Protein 3E5D (pdb70)

CATH classification: 3.10.180.10

Secondary structure (DSSP, 8-state):
---EEE---SSS---HHHHHHH--EE-PPEEEGGGTEEE-EEE-SSS-EEE--BTT--PPP-SS-SS---EEEE-SSHHHHHHHHHHHHHTT--EEE----TTS--EEEEE-TTS-EEEEE-

Sequence (122 aa):
KIEHVALWTTNLEQKQFYVTYFGATANDLYENKTKGFNSYFLSFEDGARLEISRTDVTGKTTGENLGWAHIAISTGTKEAVDELTEKLRQDGFAIAGEPRTGDGYYESVVLDPEGNRIEITW

B-factor: mean 68.15, std 5.72, range [44.01, 94.77]

Nearest PDB structures (foldseek):
  3e5d-assembly1_A-2  TM=1.008E+00  e=2.328E-24  Listeria monocytogenes serotype 4b str. F2365
  4pav-assembly6_F  TM=7.279E-01  e=6.904E-08  Staphylococcus aureus
  2rk0-assembly1_B  TM=8.496E-01  e=1.414E-06  Parafrankia sp. EAN1pec
  4pav-assembly2_B  TM=7.178E-01  e=7.830E-08  Staphylococcus aureus
  2rk0-assembly1_A  TM=8.530E-01  e=3.410E-06  Parafrankia sp. EAN1pec

Structure (mmCIF, N/CA/C/O backbone):
data_3E5D
#
_entry.id   3E5D
#
_cell.length_a   123.590
_cell.length_b   123.590
_cell.length_c   123.590
_cell.angle_alpha   90.000
_cell.angle_beta   90.000
_cell.angle_gamma   90.000
#
_symmetry.space_group_name_H-M   'I 21 3'
#
loop_
_entity.id
_entity.type
_entity.pdbx_description
1 polymer 'Putative Glyoxalase I'
2 non-polymer 'UNKNOWN LIGAND'
3 water water
#
loop_
_atom_site.group_PDB
_atom_site.id
_atom_site.type_symbol
_atom_site.label_atom_id
_atom_site.label_alt_id
_atom_site.label_comp_id
_atom_site.label_asym_id
_atom_site.label_entity_id
_atom_site.label_seq_id
_atom_site.pdbx_PDB_ins_code
_atom_site.Cartn_x
_atom_site.Cartn_y
_atom_site.Cartn_z
_atom_site.occupancy
_atom_site.B_iso_or_equiv
_atom_site.auth_seq_id
_atom_site.auth_comp_id
_atom_site.auth_asym_id
_atom_site.auth_atom_id
_atom_site.pdbx_PDB_model_num
ATOM 9 N N . LYS A 1 3 ? 60.776 39.598 42.433 1.00 64.55 2 LYS A N 1
ATOM 10 C CA . LYS A 1 3 ? 61.250 38.242 42.113 1.00 67.08 2 LYS A CA 1
ATOM 11 C C . LYS A 1 3 ? 60.487 37.606 40.954 1.00 65.41 2 LYS A C 1
ATOM 12 O O . LYS A 1 3 ? 59.415 38.076 40.583 1.00 65.79 2 LYS A O 1
ATOM 18 N N . ILE A 1 4 ? 61.046 36.525 40.408 1.00 64.41 3 ILE A N 1
ATOM 19 C CA . ILE A 1 4 ? 60.442 35.793 39.298 1.00 63.15 3 ILE A CA 1
ATOM 20 C C . ILE A 1 4 ? 59.297 34.942 39.821 1.00 65.58 3 ILE A C 1
ATOM 21 O O . ILE A 1 4 ? 59.525 33.972 40.529 1.00 66.24 3 ILE A O 1
ATOM 26 N N . GLU A 1 5 ? 58.068 35.298 39.456 1.00 69.16 4 GLU A N 1
ATOM 27 C CA . GLU A 1 5 ? 56.878 34.581 39.928 1.00 69.77 4 GLU A CA 1
ATOM 28 C C . GLU A 1 5 ? 56.667 33.315 39.087 1.00 69.45 4 GLU A C 1
ATOM 29 O O . GLU A 1 5 ? 56.336 32.259 39.626 1.00 70.23 4 GLU A O 1
ATOM 35 N N . HIS A 1 6 ? 56.850 33.408 37.775 1.00 68.83 5 HIS A N 1
ATOM 36 C CA . HIS A 1 6 ? 56.716 32.223 36.936 1.00 68.38 5 HIS A CA 1
ATOM 37 C C . HIS A 1 6 ? 57.398 32.378 35.594 1.00 68.40 5 HIS A C 1
ATOM 38 O O . HIS A 1 6 ? 57.785 33.471 35.202 1.00 69.64 5 HIS A O 1
ATOM 45 N N . VAL A 1 7 ? 57.559 31.252 34.917 1.00 67.93 6 VAL A N 1
ATOM 46 C CA . VAL A 1 7 ? 58.093 31.200 33.563 1.00 68.44 6 VAL A CA 1
ATOM 47 C C . VAL A 1 7 ? 57.000 30.463 32.780 1.00 68.33 6 VAL A C 1
ATOM 48 O O . VAL A 1 7 ? 56.460 29.474 33.276 1.00 69.59 6 VAL A O 1
ATOM 52 N N . ALA A 1 8 ? 56.659 30.962 31.588 1.00 67.32 7 ALA A N 1
ATOM 53 C CA . ALA A 1 8 ? 55.564 30.410 30.791 1.00 66.52 7 ALA A CA 1
ATOM 54 C C . ALA A 1 8 ? 56.056 29.675 29.552 1.00 66.79 7 ALA A C 1
ATOM 55 O O . ALA A 1 8 ? 57.082 30.036 28.991 1.00 66.65 7 ALA A O 1
ATOM 57 N N . LEU A 1 9 ? 55.286 28.675 29.111 1.00 66.27 8 LEU A N 1
ATOM 58 C CA . LEU A 1 9 ? 55.650 27.830 27.966 1.00 64.83 8 LEU A CA 1
ATOM 59 C C . LEU A 1 9 ? 54.485 27.594 26.999 1.00 65.55 8 LEU A C 1
ATOM 60 O O . LEU A 1 9 ? 53.447 27.088 27.408 1.00 65.86 8 LEU A O 1
ATOM 65 N N . TRP A 1 10 ? 54.649 27.968 25.725 1.00 66.08 9 TRP A N 1
ATOM 66 C CA . TRP A 1 10 ? 53.619 27.701 24.713 1.00 66.10 9 TRP A CA 1
ATOM 67 C C . TRP A 1 10 ? 53.695 26.235 24.329 1.00 65.86 9 TRP A C 1
ATOM 68 O O . TRP A 1 10 ? 54.741 25.720 23.933 1.00 65.07 9 TRP A O 1
ATOM 79 N N . THR A 1 11 ? 52.553 25.579 24.433 1.00 66.38 10 THR A N 1
ATOM 80 C CA . THR A 1 11 ? 52.475 24.167 24.221 1.00 67.28 10 THR A CA 1
ATOM 81 C C . THR A 1 11 ? 51.409 23.787 23.197 1.00 66.66 10 THR A C 1
ATOM 82 O O . THR A 1 11 ? 50.398 24.472 23.023 1.00 66.87 10 THR A O 1
ATOM 86 N N . THR A 1 12 ? 51.652 22.681 22.513 1.00 66.14 11 THR A N 1
ATOM 87 C CA . THR A 1 12 ? 50.712 22.176 21.528 1.00 64.82 11 THR A CA 1
ATOM 88 C C . THR A 1 12 ? 49.798 21.100 22.147 1.00 65.50 11 THR A C 1
ATOM 89 O O . THR A 1 12 ? 48.618 21.070 21.860 1.00 65.68 11 THR A O 1
ATOM 93 N N . ASN A 1 13 ? 50.318 20.255 23.029 1.00 66.70 12 ASN A N 1
ATOM 94 C CA . ASN A 1 13 ? 49.490 19.233 23.675 1.00 67.62 12 ASN A CA 1
ATOM 95 C C . ASN A 1 13 ? 49.513 19.427 25.201 1.00 67.13 12 ASN A C 1
ATOM 96 O O . ASN A 1 13 ? 50.307 18.811 25.915 1.00 67.70 12 ASN A O 1
ATOM 101 N N . LEU A 1 14 ? 48.599 20.264 25.692 1.00 66.45 13 LEU A N 1
ATOM 102 C CA . LEU A 1 14 ? 48.597 20.694 27.103 1.00 65.22 13 LEU A CA 1
ATOM 103 C C . LEU A 1 14 ? 48.601 19.589 28.150 1.00 65.99 13 LEU A C 1
ATOM 104 O O . LEU A 1 14 ? 49.390 19.644 29.083 1.00 67.30 13 LEU A O 1
ATOM 109 N N . GLU A 1 15 ? 47.750 18.581 28.004 1.00 66.60 14 GLU A N 1
ATOM 110 C CA . GLU A 1 15 ? 47.678 17.518 29.017 1.00 67.00 14 GLU A CA 1
ATOM 111 C C . GLU A 1 15 ? 48.936 16.660 29.069 1.00 68.15 14 GLU A C 1
ATOM 112 O O . GLU A 1 15 ? 49.406 16.306 30.151 1.00 66.87 14 GLU A O 1
ATOM 118 N N . GLN A 1 16 ? 49.469 16.329 27.896 1.00 70.66 15 GLN A N 1
ATOM 119 C CA . GLN A 1 16 ? 50.678 15.517 27.785 1.00 71.63 15 GLN A CA 1
ATOM 120 C C . GLN A 1 16 ? 51.815 16.214 28.558 1.00 71.17 15 GLN A C 1
ATOM 121 O O . GLN A 1 16 ? 52.580 15.577 29.298 1.00 70.29 15 GLN A O 1
ATOM 135 N N . LYS A 1 18 ? 51.477 18.547 30.989 1.00 70.47 17 LYS A N 1
ATOM 136 C CA . LYS A 1 18 ? 51.183 18.614 32.412 1.00 70.01 17 LYS A CA 1
ATOM 137 C C . LYS A 1 18 ? 51.636 17.336 33.109 1.00 69.39 17 LYS A C 1
ATOM 138 O O . LYS A 1 18 ? 52.354 17.386 34.108 1.00 69.41 17 LYS A O 1
ATOM 144 N N . GLN A 1 19 ? 51.228 16.190 32.578 1.00 69.14 18 GLN A N 1
ATOM 145 C CA . GLN A 1 19 ? 51.573 14.931 33.231 1.00 69.90 18 GLN A CA 1
ATOM 146 C C . GLN A 1 19 ? 53.063 14.598 33.130 1.00 67.75 18 GLN A C 1
ATOM 147 O O . GLN A 1 19 ? 53.556 13.767 33.886 1.00 68.06 18 GLN A O 1
ATOM 153 N N . PHE A 1 20 ? 53.787 15.265 32.236 1.00 66.41 19 PHE A N 1
ATOM 154 C CA . PHE A 1 20 ? 55.236 15.077 32.161 1.00 65.97 19 PHE A CA 1
ATOM 155 C C . PHE A 1 20 ? 55.906 15.726 33.384 1.00 66.49 19 PHE A C 1
ATOM 156 O O . PHE A 1 20 ? 56.599 15.065 34.155 1.00 66.61 19 PHE A O 1
ATOM 164 N N . TYR A 1 21 ? 55.684 17.024 33.558 1.00 66.48 20 TYR A N 1
ATOM 165 C CA . TYR A 1 21 ? 56.267 17.747 34.676 1.00 66.38 20 TYR A CA 1
ATOM 166 C C . TYR A 1 21 ? 55.759 17.224 36.007 1.00 66.33 20 TYR A C 1
ATOM 167 O O . TYR A 1 21 ? 56.488 17.251 36.994 1.00 68.29 20 TYR A O 1
ATOM 176 N N . VAL A 1 22 ? 54.526 16.727 36.043 1.00 65.17 21 VAL A N 1
ATOM 177 C CA . VAL A 1 22 ? 53.994 16.158 37.284 1.00 62.96 21 VAL A CA 1
ATOM 178 C C . VAL A 1 22 ? 54.701 14.847 37.600 1.00 64.70 21 VAL A 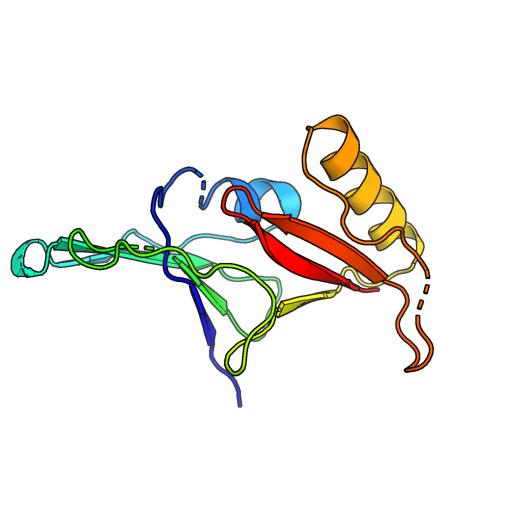C 1
ATOM 179 O O . VAL A 1 22 ? 55.111 14.620 38.737 1.00 66.22 21 VAL A O 1
ATOM 183 N N . THR A 1 23 ? 54.858 13.998 36.584 1.00 65.00 22 THR A N 1
ATOM 184 C CA . THR A 1 23 ? 55.508 12.696 36.758 1.00 63.94 22 THR A CA 1
ATOM 185 C C . THR A 1 23 ? 56.972 12.784 37.119 1.00 64.87 22 THR A C 1
ATOM 186 O O . THR A 1 23 ? 57.403 12.140 38.052 1.00 67.04 22 THR A O 1
ATOM 190 N N . TYR A 1 24 ? 57.732 13.575 36.376 1.00 65.44 23 TYR A N 1
ATOM 191 C CA . TYR A 1 24 ? 59.184 13.600 36.542 1.00 65.95 23 TYR A CA 1
ATOM 192 C C . TYR A 1 24 ? 59.769 14.622 37.509 1.00 66.80 23 TYR A C 1
ATOM 193 O O . TYR A 1 24 ? 60.752 14.320 38.193 1.00 68.57 23 TYR A O 1
ATOM 202 N N . PHE A 1 25 ? 59.164 15.803 37.588 1.00 66.76 24 PHE A N 1
ATOM 203 C CA . PHE A 1 25 ? 59.678 16.866 38.446 1.00 66.04 24 PHE A CA 1
ATOM 204 C C . PHE A 1 25 ? 58.831 17.161 39.676 1.00 66.48 24 PHE A C 1
ATOM 205 O O . PHE A 1 25 ? 59.028 18.169 40.339 1.00 68.63 24 PHE A O 1
ATOM 213 N N . GLY A 1 26 ? 57.903 16.269 39.999 1.00 66.88 25 GLY A N 1
ATOM 214 C CA . GLY A 1 26 ? 57.080 16.429 41.193 1.00 66.62 25 GLY A CA 1
ATOM 215 C C . GLY A 1 26 ? 56.156 17.634 41.244 1.00 66.95 25 GLY A C 1
ATOM 216 O O . GLY A 1 26 ? 55.663 17.980 42.308 1.00 67.64 25 GLY A O 1
ATOM 217 N N . ALA A 1 27 ? 55.896 18.258 40.096 1.00 67.51 26 ALA A N 1
ATOM 218 C CA . ALA A 1 27 ? 55.012 19.420 40.022 1.00 65.41 26 ALA A CA 1
ATOM 219 C C . ALA A 1 27 ? 53.565 19.075 40.381 1.00 65.29 26 ALA A C 1
ATOM 220 O O . ALA A 1 27 ? 53.111 17.943 40.205 1.00 64.94 26 ALA A O 1
ATOM 222 N N . THR A 1 28 ? 52.869 20.083 40.898 1.00 65.27 27 THR A N 1
ATOM 223 C CA . THR A 1 28 ? 51.463 20.026 41.229 1.00 63.40 27 THR A CA 1
ATOM 224 C C . THR A 1 28 ? 50.757 20.996 40.320 1.00 65.03 27 THR A C 1
ATOM 225 O O . THR A 1 28 ? 51.178 22.147 40.202 1.00 67.49 27 THR A O 1
ATOM 229 N N . ALA A 1 29 ? 49.674 20.539 39.697 1.00 65.06 28 ALA A N 1
ATOM 230 C CA . ALA A 1 29 ? 48.885 21.372 38.802 1.00 63.41 28 ALA A CA 1
ATOM 231 C C . ALA A 1 29 ? 47.723 22.027 39.533 1.00 62.64 28 ALA A C 1
ATOM 232 O O . ALA A 1 29 ? 47.197 21.489 40.494 1.00 63.16 28 ALA A O 1
ATOM 234 N N . ASN A 1 30 ? 47.344 23.214 39.086 1.00 63.56 29 ASN A N 1
ATOM 235 C CA . ASN A 1 30 ? 46.172 23.878 39.625 1.00 63.48 29 ASN A CA 1
ATOM 236 C C . ASN A 1 30 ? 45.022 23.467 38.711 1.00 64.91 29 ASN A C 1
ATOM 237 O O . ASN A 1 30 ? 45.143 22.503 37.949 1.00 65.78 29 ASN A O 1
ATOM 242 N N . ASP A 1 31 ? 43.912 24.193 38.765 1.00 66.13 30 ASP A N 1
ATOM 243 C CA . ASP A 1 31 ? 42.775 23.887 37.908 1.00 66.40 30 ASP A CA 1
ATOM 244 C C . ASP A 1 31 ? 42.998 24.476 36.530 1.00 66.16 30 ASP A C 1
ATOM 245 O O . ASP A 1 31 ? 43.593 25.541 36.390 1.00 67.51 30 ASP A O 1
ATOM 250 N N . LEU A 1 32 ? 42.534 23.756 35.517 1.00 65.62 31 LEU A N 1
ATOM 251 C CA . LEU A 1 32 ? 42.624 24.211 34.150 1.00 64.46 31 LEU A CA 1
ATOM 252 C C . LEU A 1 32 ? 41.939 25.570 34.042 1.00 64.47 31 LEU A C 1
ATOM 253 O O . LEU A 1 32 ? 40.860 25.751 34.577 1.00 63.23 31 LEU A O 1
ATOM 258 N N . TYR A 1 33 ? 42.598 26.541 33.419 1.00 64.97 32 TYR A N 1
ATOM 259 C CA . TYR A 1 33 ? 41.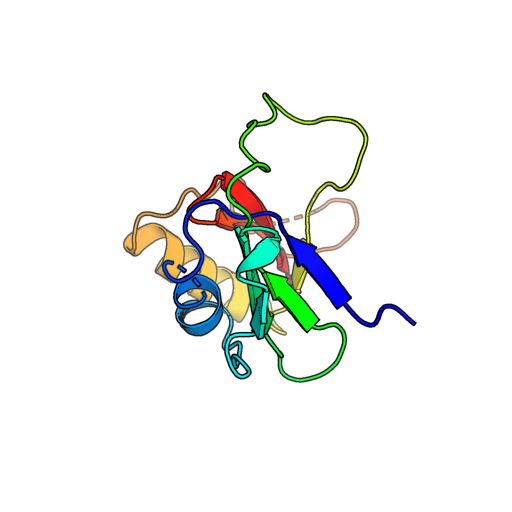970 27.829 33.139 1.00 65.57 32 TYR A CA 1
ATOM 260 C C . TYR A 1 33 ? 41.605 27.782 31.674 1.00 67.67 32 TYR A C 1
ATOM 261 O O . TYR A 1 33 ? 42.317 27.183 30.863 1.00 67.94 32 TYR A O 1
ATOM 270 N N . GLU A 1 34 ? 40.512 28.442 31.323 1.00 70.30 33 GLU A N 1
ATOM 271 C CA . GLU A 1 34 ? 40.044 28.385 29.963 1.00 72.60 33 GLU A CA 1
ATOM 272 C C . GLU A 1 34 ? 39.418 29.694 29.533 1.00 71.17 33 GLU A C 1
ATOM 273 O O . GLU A 1 34 ? 38.714 30.335 30.312 1.00 71.92 33 GLU A O 1
ATOM 279 N N . ASN A 1 35 ? 39.735 30.110 28.309 1.00 70.71 34 ASN A N 1
ATOM 280 C CA . ASN A 1 35 ? 39.100 31.271 27.682 1.00 70.67 34 ASN A CA 1
ATOM 281 C C . ASN A 1 35 ? 38.624 30.783 26.315 1.00 69.83 34 ASN A C 1
ATOM 282 O O . ASN A 1 35 ? 39.342 30.879 25.315 1.00 68.01 34 ASN A O 1
ATOM 287 N N . LYS A 1 36 ? 37.417 30.217 26.300 1.00 69.90 35 LYS A N 1
ATOM 288 C CA . LYS A 1 36 ? 36.850 29.654 25.079 1.00 69.23 35 LYS A CA 1
ATOM 289 C C . LYS A 1 36 ? 36.917 30.654 23.904 1.00 69.51 35 LYS A C 1
ATOM 290 O O . LYS A 1 36 ? 37.269 30.258 22.795 1.00 70.16 35 LYS A O 1
ATOM 293 N N . THR A 1 37 ? 36.654 31.942 24.153 1.00 69.36 36 THR A N 1
ATOM 294 C CA . THR A 1 37 ? 36.679 32.972 23.086 1.00 69.33 36 THR A CA 1
ATOM 295 C C . THR A 1 37 ? 37.992 33.051 22.311 1.00 69.36 36 THR A C 1
ATOM 296 O O . THR A 1 37 ? 37.975 33.190 21.095 1.00 69.00 36 THR A O 1
ATOM 300 N N . LYS A 1 38 ? 39.116 32.985 23.022 1.00 69.40 37 LYS A N 1
ATOM 301 C CA . LYS A 1 38 ? 40.443 33.115 22.412 1.00 69.76 37 LYS A CA 1
ATOM 302 C C . LYS A 1 38 ? 41.101 31.753 22.134 1.00 68.82 37 LYS A C 1
ATOM 303 O O . LYS A 1 38 ? 42.232 31.700 21.639 1.00 68.39 37 LYS A O 1
ATOM 309 N N . GLY A 1 39 ? 40.398 30.664 22.452 1.00 68.31 38 GLY A N 1
ATOM 310 C CA . GLY A 1 39 ? 40.923 29.300 22.272 1.00 68.14 38 GLY A CA 1
ATOM 311 C C . GLY A 1 39 ? 42.123 29.012 23.163 1.00 67.52 38 GLY A C 1
ATOM 312 O O . GLY A 1 39 ? 42.972 28.210 22.820 1.00 67.85 38 GLY A O 1
ATOM 313 N N . PHE A 1 40 ? 42.166 29.642 24.330 1.00 67.01 39 PHE A N 1
ATOM 314 C CA . PHE A 1 40 ? 43.296 29.540 25.246 1.00 66.98 39 PHE A CA 1
ATOM 315 C C . PHE A 1 40 ? 43.047 28.608 26.447 1.00 66.16 39 PHE A C 1
ATOM 316 O O . PHE A 1 40 ? 41.963 28.608 27.035 1.00 66.21 39 PHE A O 1
ATOM 324 N N . ASN A 1 41 ? 44.053 27.808 26.791 1.00 66.04 40 ASN A N 1
ATOM 325 C CA . ASN A 1 41 ? 44.005 26.934 27.972 1.00 66.69 40 ASN A CA 1
ATOM 326 C C . ASN A 1 41 ? 45.322 26.999 28.717 1.00 66.02 40 ASN A C 1
ATOM 327 O O . ASN A 1 41 ? 46.360 27.169 28.089 1.00 65.44 40 ASN A O 1
ATOM 332 N N . SER A 1 42 ? 45.290 26.856 30.042 1.00 65.87 41 SER A N 1
ATOM 333 C CA . SER A 1 42 ? 46.525 26.866 30.822 1.00 65.54 41 SER A CA 1
ATOM 334 C C . SER A 1 42 ? 46.429 26.190 32.172 1.00 65.89 41 SER A C 1
ATOM 335 O O . SER A 1 42 ? 45.359 26.070 32.767 1.00 66.93 41 SER A O 1
ATOM 338 N N . TYR A 1 43 ? 47.596 25.770 32.640 1.00 65.90 42 TYR A N 1
ATOM 339 C CA . TYR A 1 43 ? 47.780 25.219 33.968 1.00 65.36 42 TYR A CA 1
ATOM 340 C C . TYR A 1 43 ? 48.984 25.923 34.570 1.00 65.46 42 TYR A C 1
ATOM 341 O O . TYR A 1 43 ? 49.870 26.385 33.843 1.00 65.96 42 TYR A O 1
ATOM 350 N N . PHE A 1 44 ? 48.998 26.014 35.893 1.00 65.34 43 PHE A N 1
ATOM 351 C CA . PHE A 1 44 ? 50.155 26.493 36.623 1.00 65.26 43 PHE A CA 1
ATOM 352 C C . PHE A 1 44 ? 50.667 25.304 37.412 1.00 65.43 43 PHE A C 1
ATOM 353 O O . PHE A 1 44 ? 49.907 24.645 38.136 1.00 66.07 43 PHE A O 1
ATOM 361 N N . LEU A 1 45 ? 51.949 25.016 37.237 1.00 64.74 44 LEU A N 1
ATOM 362 C CA . LEU A 1 45 ? 52.585 23.924 37.930 1.00 64.65 44 LEU A CA 1
ATOM 363 C C . LEU A 1 45 ? 53.454 24.510 39.044 1.00 64.60 44 LEU A C 1
ATOM 364 O O . LEU A 1 45 ? 54.257 25.406 38.814 1.00 63.89 44 LEU A O 1
ATOM 369 N N . SER A 1 46 ? 53.272 24.005 40.253 1.00 65.04 45 SER A N 1
ATOM 370 C CA . SER A 1 46 ? 54.017 24.474 41.399 1.00 66.67 45 SER A CA 1
ATOM 371 C C . SER A 1 46 ? 55.016 23.426 41.816 1.00 68.96 45 SER A C 1
ATOM 372 O O . SER A 1 46 ? 54.729 22.241 41.743 1.00 71.65 45 SER A O 1
ATOM 375 N N . PHE A 1 47 ? 56.188 23.866 42.262 1.00 69.99 46 PHE A N 1
ATOM 376 C CA . PHE A 1 47 ? 57.220 22.957 42.736 1.00 70.25 46 PHE A CA 1
ATOM 377 C C . PHE A 1 47 ? 57.279 23.065 44.252 1.00 71.48 46 PHE A C 1
ATOM 378 O O . PHE A 1 47 ? 56.285 23.432 44.874 1.00 71.09 46 PHE A O 1
ATOM 386 N N . GLU A 1 48 ? 58.400 22.719 44.865 1.00 73.55 47 GLU A N 1
ATOM 387 C CA . G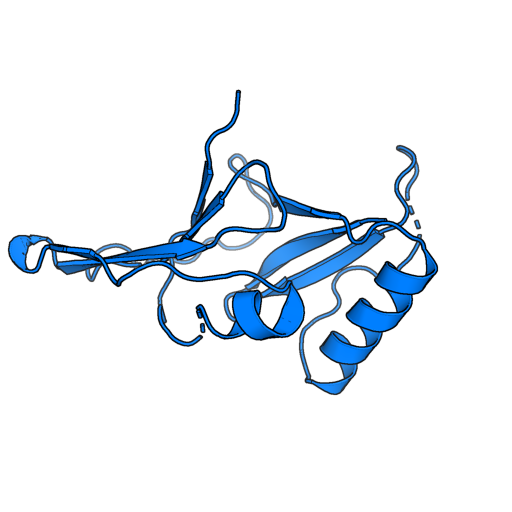LU A 1 48 ? 58.481 22.786 46.321 1.00 76.36 47 GLU A CA 1
ATOM 388 C C . GLU A 1 48 ? 58.160 24.218 46.793 1.00 76.14 47 GLU A C 1
ATOM 389 O O . GLU A 1 48 ? 57.375 24.425 47.714 1.00 75.06 47 GLU A O 1
ATOM 395 N N . ASP A 1 49 ? 58.771 25.191 46.125 1.00 76.11 48 ASP A N 1
ATOM 396 C CA . ASP A 1 49 ? 58.545 26.617 46.374 1.00 75.46 48 ASP A CA 1
ATOM 397 C C . ASP A 1 49 ? 59.148 27.360 45.183 1.00 73.54 48 ASP A C 1
ATOM 398 O O . ASP A 1 49 ? 59.686 26.737 44.251 1.00 74.98 48 ASP A O 1
ATOM 403 N N . GLY A 1 50 ? 59.059 28.678 45.198 1.00 70.09 49 GLY A N 1
ATOM 404 C CA . GLY A 1 50 ? 59.654 29.471 44.140 1.00 68.64 49 GLY A CA 1
ATOM 405 C C . GLY A 1 50 ? 58.791 29.601 42.908 1.00 67.68 49 GLY A C 1
ATOM 406 O O . GLY A 1 50 ? 57.575 29.419 42.962 1.00 68.96 49 GLY A O 1
ATOM 407 N N . ALA A 1 51 ? 59.439 29.911 41.791 1.00 67.11 50 ALA A N 1
ATOM 408 C CA . ALA A 1 51 ? 58.747 30.150 40.542 1.00 65.82 50 ALA A CA 1
ATOM 409 C C . ALA A 1 51 ? 57.937 28.944 40.127 1.00 66.53 50 ALA A C 1
ATOM 410 O O . ALA A 1 51 ? 58.317 27.800 40.402 1.00 67.39 50 ALA A O 1
ATOM 412 N N . ARG A 1 52 ? 56.811 29.239 39.485 1.00 65.89 51 ARG A N 1
ATOM 413 C CA . ARG A 1 52 ? 55.925 28.247 38.923 1.00 66.44 51 ARG A CA 1
ATOM 414 C C . ARG A 1 52 ? 56.150 28.160 37.427 1.00 66.81 51 ARG A C 1
ATOM 415 O O . ARG A 1 52 ? 56.779 29.042 36.834 1.00 67.75 51 ARG A O 1
ATOM 423 N N . LEU A 1 53 ? 55.646 27.090 36.822 1.00 65.68 52 LEU A N 1
ATOM 424 C CA . LEU A 1 53 ? 55.730 26.917 35.388 1.00 65.22 52 LEU A CA 1
ATOM 425 C C . LEU A 1 53 ? 54.312 27.040 34.858 1.00 64.78 52 LEU A C 1
ATOM 426 O O . LEU A 1 53 ? 53.429 26.313 35.314 1.00 65.18 52 LEU A O 1
ATOM 431 N N . GLU A 1 54 ? 54.081 27.991 33.949 1.00 64.09 53 GLU A N 1
ATOM 432 C CA . GLU A 1 54 ? 52.762 28.182 33.342 1.00 64.09 53 GLU A CA 1
ATOM 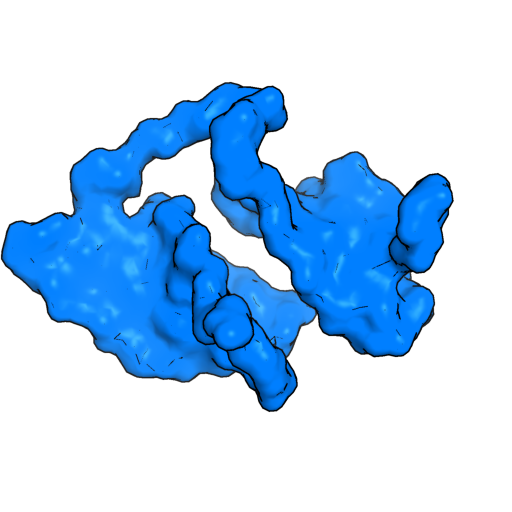433 C C . GLU A 1 54 ? 52.800 27.519 31.997 1.00 63.72 53 GLU A C 1
ATOM 434 O O . GLU A 1 54 ? 53.530 27.969 31.105 1.00 64.06 53 GLU A O 1
ATOM 440 N N . ILE A 1 55 ? 52.059 26.425 31.855 1.00 64.00 54 ILE A N 1
ATOM 441 C CA . ILE A 1 55 ? 51.981 25.742 30.556 1.00 65.25 54 ILE A CA 1
ATOM 442 C C . ILE A 1 55 ? 50.663 26.154 29.928 1.00 66.88 54 ILE A C 1
ATOM 443 O O . ILE A 1 55 ? 49.605 26.075 30.562 1.00 68.93 54 ILE A O 1
ATOM 456 N N . SER A 1 57 ? 48.329 26.852 25.958 1.00 66.35 56 SER A N 1
ATOM 457 C CA . SER A 1 57 ? 48.136 26.575 24.554 1.00 66.33 56 SER A CA 1
ATOM 458 C C . SER A 1 57 ? 46.999 27.419 24.030 1.00 66.87 56 SER A C 1
ATOM 459 O O . SER A 1 57 ? 46.111 27.799 24.787 1.00 67.25 56 SER A O 1
ATOM 462 N N . ARG A 1 58 ? 47.066 27.778 22.758 1.00 67.32 57 ARG A N 1
ATOM 463 C CA . ARG A 1 58 ? 45.903 28.353 22.116 1.00 68.67 57 ARG A CA 1
ATOM 464 C C . ARG A 1 58 ? 45.959 28.062 20.632 1.00 67.51 57 ARG A C 1
ATOM 465 O O . ARG A 1 58 ? 47.029 28.059 20.017 1.00 65.03 57 ARG A O 1
ATOM 473 N N . THR A 1 59 ? 44.770 27.812 20.088 1.00 68.20 58 THR A N 1
ATOM 474 C CA . THR A 1 59 ? 44.595 27.389 18.710 1.00 67.60 58 THR A CA 1
ATOM 475 C C . THR A 1 59 ? 45.437 28.186 17.695 1.00 67.15 58 THR A C 1
ATOM 476 O O . THR A 1 59 ? 45.929 27.587 16.748 1.00 66.33 58 THR A O 1
ATOM 480 N N . ASP A 1 60 ? 45.676 29.486 17.909 1.00 66.62 59 ASP A N 1
ATOM 481 C CA . ASP A 1 60 ? 46.530 30.243 16.960 1.00 66.85 59 ASP A CA 1
ATOM 482 C C . ASP A 1 60 ? 48.068 30.111 17.173 1.00 67.33 59 ASP A C 1
ATOM 483 O O . ASP A 1 60 ? 48.829 30.316 16.225 1.00 67.16 59 ASP A O 1
ATOM 488 N N . VAL A 1 61 ? 48.527 29.793 18.390 1.00 67.83 60 VAL A N 1
ATOM 489 C CA . VAL A 1 61 ? 49.978 29.629 18.645 1.00 67.25 60 VAL A CA 1
ATOM 490 C C . VAL A 1 61 ? 50.398 28.258 18.128 1.00 67.22 60 VAL A C 1
ATOM 491 O O . VAL A 1 61 ? 50.232 27.238 18.787 1.00 66.18 60 VAL A O 1
ATOM 495 N N . THR A 1 62 ? 51.008 28.279 16.953 1.00 68.47 61 THR A N 1
ATOM 496 C CA . THR A 1 62 ? 51.246 27.077 16.191 1.00 69.09 61 THR A CA 1
ATOM 497 C C . THR A 1 62 ? 52.669 26.806 15.668 1.00 69.84 61 THR A C 1
ATOM 498 O O . THR A 1 62 ? 53.046 25.644 15.498 1.00 68.97 61 THR A O 1
ATOM 502 N N . GLY A 1 63 ? 53.450 27.858 15.420 1.00 71.36 62 GLY A N 1
ATOM 503 C CA . GLY A 1 63 ? 54.796 27.725 14.841 1.00 72.01 62 GLY A CA 1
ATOM 504 C C . GLY A 1 63 ? 55.887 27.147 15.724 1.00 73.04 62 GLY A C 1
ATOM 505 O O . GLY A 1 63 ? 55.922 27.421 16.914 1.00 74.31 62 GLY A O 1
ATOM 506 N N . LYS A 1 64 ? 56.771 26.338 15.126 1.00 74.60 63 LYS A N 1
ATOM 507 C CA . LYS A 1 64 ? 57.927 25.722 15.812 1.00 75.17 63 LYS A CA 1
ATOM 508 C C . LYS A 1 64 ? 59.208 26.515 15.427 1.00 76.65 63 LYS A C 1
ATOM 509 O O . LYS A 1 64 ? 59.327 26.990 14.293 1.00 74.96 63 LYS A O 1
ATOM 512 N N . THR A 1 65 ? 60.146 26.670 16.369 1.00 78.48 64 THR A N 1
ATOM 513 C CA . THR A 1 65 ? 61.419 27.372 16.114 1.00 79.11 64 THR A CA 1
ATOM 514 C C . THR A 1 65 ? 62.527 26.347 15.785 1.00 79.57 64 THR A C 1
ATOM 515 O O . THR A 1 65 ? 62.701 25.359 16.504 1.00 77.29 64 THR A O 1
ATOM 519 N N . THR A 1 66 ? 63.288 26.613 14.717 1.00 81.74 65 THR A N 1
ATOM 520 C CA . THR A 1 66 ? 64.310 25.672 14.197 1.00 82.44 65 THR A CA 1
ATOM 521 C C . THR A 1 66 ? 65.423 25.218 15.186 1.00 83.25 65 THR A C 1
ATOM 522 O O . THR A 1 66 ? 65.413 24.058 15.598 1.00 84.51 65 THR A O 1
ATOM 526 N N . GLY A 1 67 ? 66.351 26.093 15.587 1.00 82.49 66 GLY A N 1
ATOM 527 C CA . GLY A 1 67 ? 67.485 25.654 16.440 1.00 82.12 66 GLY A CA 1
ATOM 528 C C . GLY A 1 67 ? 67.662 26.333 17.791 1.00 82.92 66 GLY A C 1
ATOM 529 O O . GLY A 1 67 ? 66.790 26.215 18.654 1.00 83.99 66 GLY A O 1
ATOM 530 N N . GLU A 1 68 ? 68.830 26.966 17.997 1.00 82.26 67 GLU A N 1
ATOM 531 C CA . GLU A 1 68 ? 69.133 27.776 19.205 1.00 80.92 67 GLU A CA 1
ATOM 532 C C . GLU A 1 68 ? 69.204 29.247 18.776 1.00 77.96 67 GLU A C 1
ATOM 533 O O . GLU A 1 68 ? 70.101 29.658 18.048 1.00 76.04 67 GLU A O 1
ATOM 539 N N . ASN A 1 69 ? 68.232 30.021 19.256 1.00 76.31 68 ASN A N 1
ATOM 540 C CA . ASN A 1 69 ? 68.013 31.399 18.841 1.00 73.53 68 ASN A CA 1
ATOM 541 C C . ASN A 1 69 ? 67.925 32.405 19.984 1.00 71.51 68 ASN A C 1
ATOM 542 O O . ASN A 1 69 ? 67.735 32.023 21.151 1.00 70.93 68 ASN A O 1
ATOM 547 N N . LEU A 1 70 ? 68.037 33.691 19.626 1.00 68.59 69 LEU A N 1
ATOM 548 C CA . LEU A 1 70 ? 67.894 34.788 20.584 1.00 66.61 69 LEU A CA 1
ATOM 549 C C . LEU A 1 70 ? 66.499 34.671 21.196 1.00 66.47 69 LEU A C 1
ATOM 550 O O . LEU A 1 70 ? 65.533 34.382 20.496 1.00 67.37 69 LEU A O 1
ATOM 555 N N . GLY A 1 71 ? 66.403 34.859 22.506 1.00 66.33 70 GLY A N 1
ATOM 556 C CA . GLY A 1 71 ? 65.128 34.755 23.212 1.00 66.55 70 GLY A CA 1
ATOM 557 C C . GLY A 1 71 ? 65.257 33.787 24.361 1.00 67.37 70 GLY A C 1
ATOM 558 O O . GLY A 1 71 ? 66.366 33.372 24.697 1.00 67.78 70 GLY A O 1
ATOM 559 N N . TRP A 1 72 ? 64.130 33.397 24.950 1.00 67.43 71 TRP A N 1
ATOM 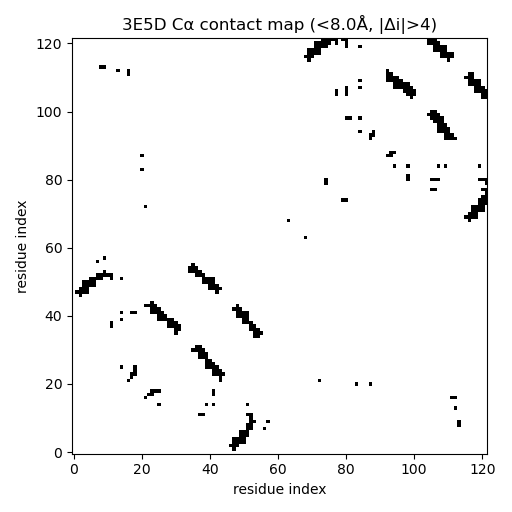560 C CA . TRP A 1 72 ? 64.161 32.495 26.102 1.00 68.27 71 TRP A CA 1
ATOM 561 C C . TRP A 1 72 ? 64.814 31.170 25.726 1.00 68.85 71 TRP A C 1
ATOM 562 O O . TRP A 1 72 ? 64.415 30.555 24.761 1.00 69.74 71 TRP A O 1
ATOM 573 N N . ALA A 1 73 ? 65.821 30.749 26.493 1.00 70.36 72 ALA A N 1
ATOM 574 C CA . ALA A 1 73 ? 66.644 29.569 26.163 1.00 70.46 72 ALA A CA 1
ATOM 575 C C . ALA A 1 73 ? 66.238 28.242 26.810 1.00 71.17 72 ALA A C 1
ATOM 576 O O . ALA A 1 73 ? 66.098 27.235 26.116 1.00 72.06 72 ALA A O 1
ATOM 578 N N . HIS A 1 74 ? 66.111 28.225 28.133 1.00 70.41 73 HIS A N 1
ATOM 579 C CA . HIS A 1 74 ? 65.756 27.005 28.851 1.00 69.23 73 HIS A CA 1
ATOM 580 C C . HIS A 1 74 ? 65.366 27.329 30.278 1.00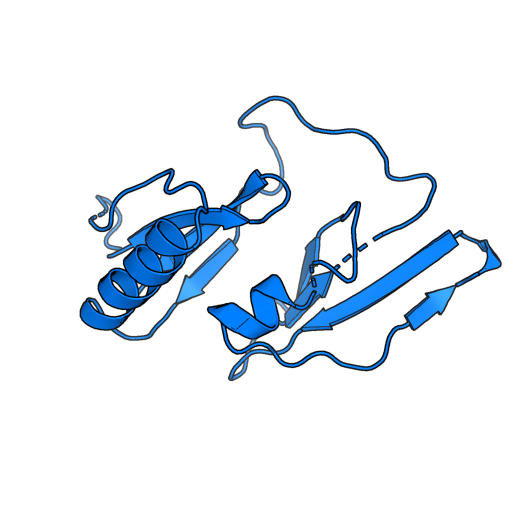 67.62 73 HIS A C 1
ATOM 581 O O . HIS A 1 74 ? 65.333 28.487 30.677 1.00 66.43 73 HIS A O 1
ATOM 588 N N . ILE A 1 75 ? 65.029 26.306 31.043 1.00 67.09 74 ILE A N 1
ATOM 589 C CA . ILE A 1 75 ? 64.823 26.493 32.468 1.00 67.04 74 ILE A CA 1
ATOM 590 C C . ILE A 1 75 ? 65.665 25.403 33.127 1.00 68.00 74 ILE A C 1
ATOM 591 O O . ILE A 1 75 ? 65.986 24.396 32.500 1.00 69.94 74 ILE A O 1
ATOM 596 N N . ALA A 1 76 ? 66.078 25.624 34.364 1.00 67.22 75 ALA A N 1
ATOM 597 C CA . ALA A 1 76 ? 66.869 24.646 35.069 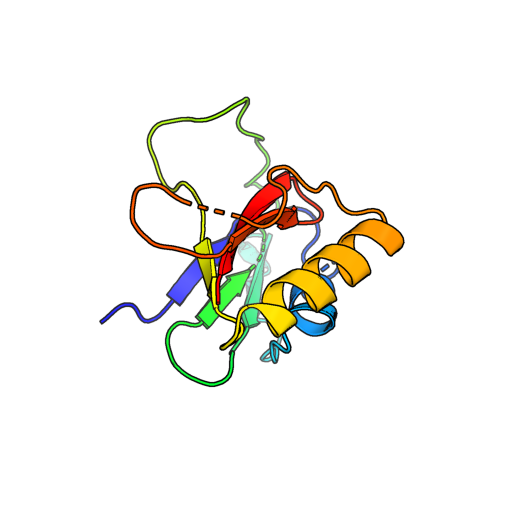1.00 65.93 75 ALA A CA 1
ATOM 598 C C . ALA A 1 76 ? 66.085 24.244 36.312 1.00 66.71 75 ALA A C 1
ATOM 599 O O . ALA A 1 76 ? 65.666 25.118 37.070 1.00 68.33 75 ALA A O 1
ATOM 601 N N . ILE A 1 77 ? 65.825 22.945 36.484 1.00 66.05 76 ILE A N 1
ATOM 602 C CA . ILE A 1 77 ? 65.191 22.438 37.705 1.00 66.44 76 ILE A CA 1
ATOM 603 C C . ILE A 1 77 ? 66.297 21.780 38.548 1.00 66.33 76 ILE A C 1
ATOM 604 O O . ILE A 1 77 ? 67.027 20.921 38.060 1.00 65.52 76 ILE A O 1
ATOM 609 N N . SER A 1 78 ? 66.428 22.187 39.805 1.00 66.98 77 SER A N 1
ATOM 610 C CA . SER A 1 78 ? 67.430 21.600 40.678 1.00 68.71 77 SER A CA 1
ATOM 611 C C . SER A 1 78 ? 66.783 20.443 41.413 1.00 68.67 77 SER A C 1
ATOM 612 O O . SER A 1 78 ? 65.590 20.484 41.714 1.00 68.11 77 SER A O 1
ATOM 615 N N . THR A 1 79 ? 67.585 19.417 41.687 1.00 69.20 78 THR A N 1
ATOM 616 C CA . THR A 1 79 ? 67.132 18.209 42.367 1.00 68.26 78 THR A CA 1
ATOM 617 C C . THR A 1 79 ? 67.759 18.064 43.747 1.00 67.82 78 THR A C 1
ATOM 618 O O . THR A 1 79 ? 67.404 17.150 44.497 1.00 68.47 78 THR A O 1
ATOM 622 N N . GLY A 1 80 ? 68.707 18.939 44.074 1.00 67.32 79 GLY A N 1
ATOM 623 C CA . GLY A 1 80 ? 69.328 18.943 45.392 1.00 66.31 79 GLY A CA 1
ATOM 624 C C . GLY A 1 80 ? 70.675 18.257 45.521 1.00 67.40 79 GLY A C 1
ATOM 625 O O . GLY A 1 80 ? 71.485 18.665 46.352 1.00 69.06 79 GLY A O 1
ATOM 626 N N . THR A 1 81 ? 70.935 17.223 44.721 1.00 66.98 80 THR A N 1
ATOM 627 C CA . THR A 1 81 ? 72.199 16.495 44.814 1.00 65.51 80 THR A CA 1
ATOM 628 C C . THR A 1 81 ? 72.652 15.953 43.476 1.00 66.19 80 THR A C 1
ATOM 629 O O . THR A 1 81 ? 71.878 15.891 42.527 1.00 66.51 80 THR A O 1
ATOM 633 N N . LYS A 1 82 ? 73.917 15.550 43.425 1.00 67.44 81 LYS A N 1
ATOM 634 C CA . LYS A 1 82 ? 74.498 14.937 42.241 1.00 67.83 81 LYS A CA 1
ATOM 635 C C . LYS A 1 82 ? 73.768 13.615 41.940 1.00 69.56 81 LYS A C 1
ATOM 636 O O . LYS A 1 82 ? 73.354 13.330 40.802 1.00 69.27 81 LYS A O 1
ATOM 642 N N . GLU A 1 83 ? 73.638 12.803 42.985 1.00 70.65 82 GLU A N 1
ATOM 643 C CA . GLU A 1 83 ? 72.984 11.516 42.877 1.00 70.61 82 GLU A CA 1
ATOM 644 C C . GLU A 1 83 ? 71.583 11.694 42.274 1.00 68.58 82 GLU A C 1
ATOM 645 O O . GLU A 1 83 ? 71.172 10.908 41.427 1.00 68.74 82 GLU A O 1
ATOM 651 N N . ALA A 1 84 ? 70.869 12.746 42.679 1.00 67.30 83 ALA A N 1
ATOM 652 C CA . ALA A 1 84 ? 69.508 12.987 42.177 1.00 65.47 83 ALA A CA 1
ATOM 653 C C . ALA A 1 84 ? 69.488 13.274 40.684 1.00 65.74 83 ALA A C 1
ATOM 654 O O . ALA A 1 84 ? 68.551 12.866 40.000 1.00 66.83 83 ALA A O 1
ATOM 656 N N . VAL A 1 85 ? 70.504 13.971 40.178 1.00 65.27 84 VAL A N 1
ATOM 657 C CA . VAL A 1 85 ? 70.567 14.270 38.745 1.00 65.32 84 VAL A CA 1
ATOM 658 C C . VAL A 1 85 ? 70.770 12.979 37.948 1.00 65.99 84 VAL A C 1
ATOM 659 O O . VAL A 1 85 ? 70.115 12.738 36.924 1.00 65.78 84 VAL A O 1
ATOM 663 N N . ASP A 1 86 ? 71.675 12.143 38.437 1.00 66.13 85 ASP A N 1
ATOM 664 C CA . ASP A 1 86 ? 71.968 10.884 37.768 1.00 66.29 85 ASP A CA 1
ATOM 665 C C . ASP A 1 86 ? 70.725 9.994 37.733 1.00 66.10 85 ASP A C 1
ATOM 666 O O . ASP A 1 86 ? 70.376 9.473 36.675 1.00 65.72 85 ASP A O 1
ATOM 671 N N . GLU A 1 87 ? 70.068 9.834 38.892 1.00 66.44 86 GLU A N 1
ATOM 672 C CA . GLU A 1 87 ? 68.878 8.973 39.022 1.00 65.65 86 GLU A CA 1
ATOM 673 C C . GLU A 1 87 ? 67.768 9.452 38.065 1.00 64.95 86 GLU A C 1
ATOM 674 O O . GLU A 1 87 ? 67.230 8.655 37.294 1.00 65.18 86 GLU A O 1
ATOM 678 N N . LEU A 1 88 ? 67.473 10.750 38.064 1.00 64.46 87 LEU A N 1
ATOM 679 C CA . LEU A 1 88 ? 66.396 11.285 37.211 1.00 64.10 87 LEU A CA 1
ATOM 680 C C . LEU A 1 88 ? 66.749 11.225 35.721 1.00 65.08 87 LEU A C 1
ATOM 681 O O . LEU A 1 88 ? 65.892 10.924 34.897 1.00 66.03 87 LEU A O 1
ATOM 686 N N . THR A 1 89 ? 68.000 11.501 35.371 1.00 65.61 88 THR A N 1
ATOM 687 C CA . THR A 1 89 ? 68.412 11.450 33.970 1.00 65.98 88 THR A CA 1
ATOM 688 C C . THR A 1 89 ? 68.247 10.032 33.406 1.00 68.08 88 THR A C 1
ATOM 689 O O . THR A 1 89 ? 67.883 9.850 32.243 1.00 70.00 88 THR A O 1
ATOM 693 N N . GLU A 1 90 ? 68.491 9.031 34.238 1.00 69.44 89 GLU A N 1
ATOM 694 C CA . GLU A 1 90 ? 68.334 7.639 33.825 1.00 70.62 89 GLU A CA 1
ATOM 695 C C . GLU A 1 90 ? 66.893 7.182 33.732 1.00 70.42 89 GLU A C 1
ATOM 696 O O . GLU A 1 90 ? 66.569 6.326 32.910 1.00 70.51 89 GLU A O 1
ATOM 702 N N . LYS A 1 91 ? 66.041 7.730 34.589 1.00 70.15 90 LYS A N 1
ATOM 703 C CA . LYS A 1 91 ? 64.631 7.381 34.570 1.00 71.95 90 LYS A CA 1
ATOM 704 C C . LYS A 1 91 ? 64.057 7.924 33.257 1.00 70.80 90 LYS A C 1
ATOM 705 O O . LYS A 1 91 ? 63.290 7.244 32.566 1.00 70.80 90 LYS A O 1
ATOM 711 N N . LEU A 1 92 ? 64.462 9.145 32.915 1.00 69.56 91 LEU A N 1
ATOM 712 C CA . LEU A 1 92 ? 64.023 9.796 31.687 1.00 68.34 91 LEU A CA 1
ATOM 713 C C . LEU A 1 92 ? 64.571 9.065 30.464 1.00 68.13 91 LEU A C 1
ATOM 714 O O . LEU A 1 92 ? 63.856 8.877 29.480 1.00 68.20 91 LEU A O 1
ATOM 719 N N . ARG A 1 93 ? 65.828 8.643 30.517 1.00 68.44 92 ARG A N 1
ATOM 720 C CA . ARG A 1 93 ? 66.393 7.902 29.384 1.00 68.78 92 ARG A CA 1
ATOM 721 C C . ARG A 1 93 ? 65.594 6.629 29.106 1.00 69.10 92 ARG A C 1
ATOM 722 O O . ARG A 1 93 ? 65.113 6.447 27.985 1.00 67.24 92 ARG A O 1
ATOM 730 N N . GLN A 1 94 ? 65.429 5.797 30.141 1.00 69.70 93 GLN A N 1
ATOM 731 C CA . GLN A 1 94 ? 64.697 4.523 30.057 1.00 71.55 93 GLN A CA 1
ATOM 732 C C . GLN A 1 94 ? 63.254 4.694 29.643 1.00 68.54 93 GLN A C 1
ATOM 733 O O . GLN A 1 94 ? 62.669 3.770 29.098 1.00 69.80 93 GLN A O 1
ATOM 739 N N . ASP A 1 95 ? 62.672 5.853 29.933 1.00 66.32 94 ASP A N 1
ATOM 740 C CA . ASP A 1 95 ? 61.311 6.159 29.503 1.00 64.58 9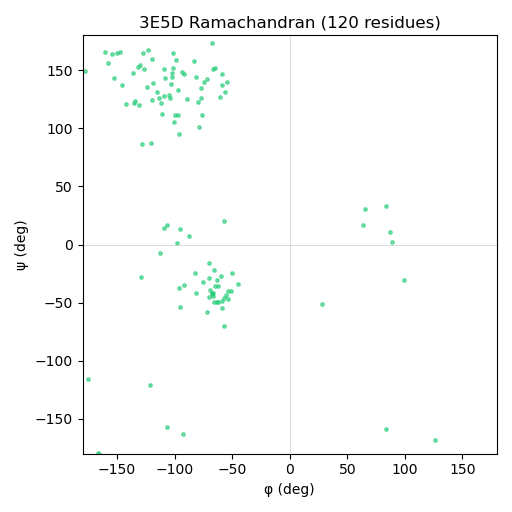4 ASP A CA 1
ATOM 741 C C . ASP A 1 95 ? 61.293 6.790 28.088 1.00 64.09 94 ASP A C 1
ATOM 742 O O . ASP A 1 95 ? 60.252 7.256 27.626 1.00 63.67 94 ASP A O 1
ATOM 747 N N . GLY A 1 96 ? 62.451 6.817 27.422 1.00 63.23 95 GLY A N 1
ATOM 748 C CA . GLY A 1 96 ? 62.562 7.256 26.033 1.00 62.88 95 GLY A CA 1
ATOM 749 C C . GLY A 1 96 ? 62.756 8.717 25.710 1.00 63.14 95 GLY A C 1
ATOM 750 O O . GLY A 1 96 ? 62.649 9.110 24.557 1.00 62.18 95 GLY A O 1
ATOM 751 N N . PHE A 1 97 ? 63.036 9.548 26.698 1.00 65.21 96 PHE A N 1
ATOM 752 C CA . PHE A 1 97 ? 63.244 10.971 26.399 1.00 65.63 96 PHE A CA 1
ATOM 753 C C . PHE A 1 97 ? 64.671 11.216 25.934 1.00 65.33 96 PHE A C 1
ATOM 754 O O . PHE A 1 97 ? 65.559 10.407 26.204 1.00 66.65 96 PHE A O 1
ATOM 762 N N . ALA A 1 98 ? 64.859 12.320 25.213 1.00 63.81 97 ALA A N 1
ATOM 763 C CA . ALA A 1 98 ? 66.139 12.677 24.628 1.00 62.16 97 ALA A CA 1
ATOM 764 C C . ALA A 1 98 ? 67.079 13.307 25.653 1.00 63.56 97 ALA A C 1
ATOM 765 O O . ALA A 1 98 ? 66.744 14.317 26.275 1.00 65.44 97 ALA A O 1
ATOM 767 N N . ILE A 1 99 ? 68.252 12.709 25.838 1.00 63.15 98 ILE A N 1
ATOM 768 C CA . ILE A 1 99 ? 69.262 13.261 26.721 1.00 63.54 98 ILE A CA 1
ATOM 769 C C . ILE A 1 99 ? 70.239 14.069 25.850 1.00 62.49 98 ILE A C 1
ATOM 770 O O . ILE A 1 99 ? 71.145 13.525 25.248 1.00 62.35 98 ILE A O 1
ATOM 775 N N . ALA A 1 100 ? 70.010 15.376 25.763 1.00 63.33 99 ALA A N 1
ATOM 776 C CA . ALA A 1 100 ? 70.865 16.287 24.994 1.00 63.06 99 ALA A CA 1
ATOM 777 C C . ALA A 1 100 ? 72.240 16.470 25.645 1.00 64.55 99 ALA A C 1
ATOM 778 O O . ALA A 1 100 ? 73.221 16.742 24.960 1.00 64.27 99 ALA A O 1
ATOM 780 N N . GLY A 1 101 ? 72.301 16.341 26.968 1.00 65.49 100 GLY A N 1
ATOM 781 C CA . GLY A 1 101 ? 73.555 16.486 27.688 1.00 65.29 100 GLY A CA 1
ATOM 782 C C . GLY A 1 101 ? 73.660 15.506 28.836 1.00 65.42 100 GLY A C 1
ATOM 783 O O . GLY A 1 101 ? 72.818 15.503 29.732 1.00 67.45 100 GLY A O 1
ATOM 784 N N . GLU A 1 102 ? 74.692 14.666 28.807 1.00 64.61 101 GLU A N 1
ATOM 785 C CA . GLU A 1 102 ? 74.936 13.700 29.878 1.00 63.12 101 GLU A CA 1
ATOM 786 C C . GLU A 1 102 ? 75.305 14.447 31.155 1.00 63.21 101 GLU A C 1
ATOM 787 O O . GLU A 1 102 ? 75.857 15.554 31.106 1.00 64.10 101 GLU A O 1
ATOM 793 N N . PRO A 1 103 ? 74.985 13.860 32.314 1.00 62.92 102 PRO A N 1
ATOM 794 C CA . PRO A 1 103 ? 75.329 14.542 33.562 1.00 62.12 102 PRO A CA 1
ATOM 795 C C . PRO A 1 103 ? 76.808 14.873 33.615 1.00 62.90 102 PRO A C 1
ATOM 796 O O . PRO A 1 103 ? 77.616 14.082 33.167 1.00 63.49 102 PRO A O 1
ATOM 800 N N . ARG A 1 104 ? 77.156 16.046 34.124 1.00 65.09 103 ARG A N 1
ATOM 801 C CA . ARG A 1 104 ? 78.549 16.434 34.241 1.00 65.62 103 ARG A CA 1
ATOM 802 C C . ARG A 1 104 ? 78.708 17.772 34.965 1.00 65.73 103 ARG A C 1
ATOM 803 O O . ARG A 1 104 ? 77.734 18.508 35.148 1.00 67.40 103 ARG A O 1
ATOM 819 N N . THR A 1 106 ? 79.810 21.389 34.733 1.00 63.16 105 THR A N 1
ATOM 820 C CA . THR A 1 106 ? 79.996 22.345 33.662 1.00 62.36 105 THR A CA 1
ATOM 821 C C . THR A 1 106 ? 81.106 23.299 34.082 1.00 62.67 105 THR A C 1
ATOM 822 O O . THR A 1 106 ? 81.475 23.349 35.257 1.00 63.42 105 THR A O 1
ATOM 826 N N . GLY A 1 107 ? 81.638 24.050 33.122 1.00 62.04 106 GLY A N 1
ATOM 827 C CA . GLY A 1 107 ? 82.705 25.005 33.397 1.00 61.27 106 GLY A CA 1
ATOM 828 C C . GLY A 1 107 ? 82.281 26.166 34.282 1.00 60.96 106 GLY A C 1
ATOM 829 O O . GLY A 1 107 ? 83.123 26.816 34.887 1.00 59.66 106 GLY A O 1
ATOM 830 N N . ASP A 1 108 ? 80.980 26.442 34.333 1.00 61.75 107 ASP A N 1
ATOM 831 C CA . ASP A 1 108 ? 80.442 27.530 35.156 1.00 62.74 107 ASP A CA 1
ATOM 832 C C . ASP A 1 108 ? 79.981 26.991 36.501 1.00 63.61 107 ASP A C 1
ATOM 833 O O . ASP A 1 108 ? 79.249 27.672 37.207 1.00 64.88 107 ASP A O 1
ATOM 838 N N . GLY A 1 109 ? 80.376 25.755 36.830 1.00 64.33 108 GLY A N 1
ATOM 839 C CA . GLY A 1 109 ? 80.112 25.149 38.155 1.00 64.32 108 GLY A CA 1
ATOM 840 C C . GLY A 1 109 ? 78.792 24.472 38.502 1.00 64.72 108 GLY A C 1
ATOM 841 O O . GLY A 1 109 ? 78.373 24.511 39.652 1.00 65.25 108 GLY A O 1
ATOM 842 N N . TYR A 1 110 ? 78.153 23.827 37.533 1.00 65.78 109 TYR A N 1
ATOM 843 C CA . TYR A 1 110 ? 76.884 23.138 37.759 1.00 65.67 109 TYR A CA 1
ATOM 844 C C . TYR A 1 110 ? 77.054 21.675 37.471 1.00 65.38 109 TYR A C 1
ATOM 845 O O . TYR A 1 110 ? 77.759 21.310 36.526 1.00 66.07 109 TYR A O 1
ATOM 854 N N . TYR A 1 111 ? 76.460 20.832 38.306 1.00 64.44 110 TYR A N 1
ATOM 855 C CA . TYR A 1 111 ? 76.397 19.430 37.981 1.00 65.11 110 TYR A CA 1
ATOM 856 C C . TYR A 1 111 ? 75.012 19.292 37.372 1.00 66.32 110 TYR A C 1
ATOM 857 O O . TYR A 1 111 ? 73.992 19.450 38.067 1.00 67.75 110 TYR A O 1
ATOM 866 N N . GLU A 1 112 ? 74.959 19.020 36.075 1.00 66.58 111 GLU A N 1
ATOM 867 C CA . GLU A 1 112 ? 73.674 18.952 35.419 1.00 67.48 111 GLU A CA 1
ATOM 868 C C . GLU A 1 112 ? 73.667 18.077 34.201 1.00 65.80 111 GLU A C 1
ATOM 869 O O . GLU A 1 112 ? 74.717 17.720 33.678 1.00 66.27 111 GLU A O 1
ATOM 875 N N . SER A 1 113 ? 72.462 17.725 33.774 1.00 64.75 112 SER A N 1
ATOM 876 C CA . SER A 1 113 ? 72.243 17.021 32.519 1.00 64.65 112 SER A CA 1
ATOM 877 C C . SER A 1 113 ? 71.282 17.926 31.778 1.00 65.04 112 SER A C 1
ATOM 878 O O . SER A 1 113 ? 70.731 18.855 32.370 1.00 66.47 112 SER A O 1
ATOM 881 N N . VAL A 1 114 ? 71.081 17.689 30.494 1.00 65.60 113 VAL A N 1
ATOM 882 C CA . VAL A 1 114 ? 70.125 18.484 29.735 1.00 65.93 113 VAL A CA 1
ATOM 883 C C . VAL A 1 114 ? 69.238 17.521 28.973 1.00 67.28 113 VAL A C 1
ATOM 884 O O . VAL A 1 114 ? 69.749 16.727 28.175 1.00 68.50 113 VAL A O 1
ATOM 888 N N . VAL A 1 115 ? 67.930 17.579 29.242 1.00 66.93 114 VAL A N 1
ATOM 889 C CA . VAL A 1 115 ? 66.932 16.728 28.583 1.00 67.20 114 VAL A CA 1
ATOM 890 C C . VAL A 1 115 ? 65.904 17.580 27.838 1.00 66.52 114 VAL A C 1
ATOM 891 O O . VAL A 1 115 ? 65.729 18.752 28.141 1.00 68.14 114 VAL A O 1
ATOM 895 N N . LEU A 1 116 ? 65.210 16.974 26.882 1.00 65.49 115 LEU A N 1
ATOM 896 C CA . LEU A 1 116 ? 64.182 17.654 26.100 1.00 64.04 115 LEU A CA 1
ATOM 897 C C . LEU A 1 116 ? 62.786 17.153 26.480 1.00 64.38 115 LEU A C 1
ATOM 898 O O . LEU A 1 116 ? 62.518 15.950 26.450 1.00 64.54 115 LEU A O 1
ATOM 903 N N . ASP A 1 117 ? 61.883 18.076 26.807 1.00 65.44 116 ASP A N 1
ATOM 904 C CA . ASP A 1 117 ? 60.525 17.703 27.200 1.00 65.92 116 ASP A CA 1
ATOM 905 C C . ASP A 1 117 ? 59.801 17.117 25.966 1.00 65.48 116 ASP A C 1
ATOM 906 O O . ASP A 1 117 ? 60.345 17.132 24.864 1.00 63.69 116 ASP A O 1
ATOM 911 N N . PRO A 1 118 ? 58.581 16.591 26.141 1.00 66.08 117 PRO A N 1
ATOM 912 C CA . PRO A 1 118 ? 57.874 15.969 25.013 1.00 65.81 117 PRO A CA 1
ATOM 913 C C . PRO A 1 118 ? 57.793 16.806 23.743 1.00 64.90 117 PRO A C 1
ATOM 914 O O . PRO A 1 118 ? 57.641 16.236 22.679 1.00 64.72 117 PRO A O 1
ATOM 918 N N . GLU A 1 119 ? 57.886 18.128 23.852 1.00 65.02 118 GLU A N 1
ATOM 919 C CA . GLU A 1 119 ? 57.837 18.998 22.682 1.00 66.21 118 GLU A CA 1
ATOM 920 C C . GLU A 1 119 ? 59.187 19.618 22.297 1.00 65.11 118 GLU A C 1
ATOM 921 O O . GLU A 1 119 ? 59.242 20.582 21.540 1.00 65.11 118 GLU A O 1
ATOM 927 N N . GLY A 1 120 ? 60.275 19.058 22.812 1.00 64.33 119 GLY A N 1
ATOM 928 C CA . GLY A 1 120 ? 61.615 19.497 22.430 1.00 64.67 119 GLY A CA 1
ATOM 929 C C . GLY A 1 120 ? 62.248 20.626 23.211 1.00 65.01 119 GLY A C 1
ATOM 930 O O . GLY A 1 120 ? 63.359 21.026 22.906 1.00 65.12 119 GLY A O 1
ATOM 931 N N . ASN A 1 121 ? 61.576 21.130 24.232 1.00 66.12 120 ASN A N 1
ATOM 932 C CA . ASN A 1 121 ? 62.130 22.234 25.009 1.00 68.21 120 ASN A CA 1
ATOM 933 C C . ASN A 1 121 ? 63.261 21.795 25.929 1.00 69.63 120 ASN A C 1
ATOM 934 O O . ASN A 1 121 ? 63.174 20.740 26.547 1.00 70.78 120 ASN A O 1
ATOM 939 N N . ARG A 1 122 ? 64.310 22.612 26.030 1.00 70.59 121 ARG A N 1
ATOM 940 C CA . ARG A 1 122 ? 65.475 22.281 26.870 1.00 70.89 121 ARG A CA 1
ATOM 941 C C . ARG A 1 122 ? 65.229 22.495 28.346 1.00 67.38 121 ARG A C 1
ATOM 942 O O . ARG A 1 122 ? 64.692 23.514 28.742 1.00 66.31 121 ARG A O 1
ATOM 950 N N . ILE A 1 123 ? 65.642 21.519 29.147 1.00 66.85 122 ILE A N 1
ATOM 951 C CA . ILE A 1 123 ? 65.565 21.593 30.595 1.00 66.40 122 ILE A CA 1
ATOM 952 C C . ILE A 1 123 ? 66.892 21.122 31.135 1.00 66.37 122 ILE A C 1
ATOM 953 O O . ILE A 1 123 ? 67.316 20.028 30.801 1.00 67.84 122 ILE A O 1
ATOM 958 N N . GLU A 1 124 ? 67.562 21.952 31.930 1.00 66.14 123 GLU A N 1
ATOM 959 C CA . GLU A 1 124 ? 68.811 21.558 32.571 1.00 65.54 123 GLU A CA 1
ATOM 960 C C . GLU A 1 124 ? 68.395 20.941 33.882 1.00 64.97 123 GLU A C 1
ATOM 961 O O . GLU A 1 124 ? 67.655 21.562 34.626 1.00 65.51 123 GLU A O 1
ATOM 967 N N . ILE A 1 125 ? 68.823 19.710 34.150 1.00 65.09 124 ILE A N 1
ATOM 968 C CA . ILE A 1 125 ? 68.503 19.054 35.418 1.00 64.29 124 ILE A CA 1
ATOM 969 C C . ILE A 1 125 ? 69.760 19.204 36.249 1.00 65.99 124 ILE A C 1
ATOM 970 O O . ILE A 1 125 ? 70.773 18.537 36.030 1.00 67.51 124 ILE A O 1
ATOM 975 N N . THR A 1 126 ? 69.653 20.117 37.196 1.00 66.75 125 THR A N 1
ATOM 976 C CA . THR A 1 126 ? 70.722 20.570 38.065 1.00 66.05 125 THR A CA 1
ATOM 977 C C . THR A 1 126 ? 70.699 19.910 39.411 1.00 67.56 125 THR A C 1
ATOM 978 O O . THR A 1 126 ? 69.676 19.366 39.828 1.00 68.73 125 THR A O 1
ATOM 982 N N . TRP A 1 127 ? 71.840 19.923 40.085 1.00 67.88 126 TRP A N 1
ATOM 983 C CA . TRP A 1 127 ? 71.888 19.476 41.474 1.00 67.87 126 TRP A CA 1
ATOM 984 C C . TRP A 1 127 ? 71.397 20.602 42.399 1.00 68.49 126 TRP A C 1
ATOM 985 O O . TRP A 1 127 ? 71.222 20.387 43.596 1.00 69.48 126 TRP A O 1
#

Solvent-accessible surface area: 8293 Å² total

Foldseek 3Di:
DAAADEDEDDDAVLVVQCCVQQVWDWDDWDDDVVQQDIWIWTAHPDDYIYIYYGPPPDDDDDDQDPDDAAEEREDPDLVRQQVSLVVCVVVPWDWPADFDDPVDWGWTWTARPVGGIYTYTD

Radius of gyration: 15.01 Å; Cα contacts (8 Å, |Δi|>4): 213; chains: 1; bounding box: 46×34×32 Å